Protein AF-A0A3S3RXF6-F1 (afdb_monomer)

Nearest PDB structures (foldseek):
  7u32-assembly1_F  TM=5.294E-01  e=5.545E-01  Visna/maedi virus EV1 KV1772
  3f9k-assembly1_A  TM=4.748E-01  e=1.754E+00  Human immunodeficiency virus type 2 (ISOLATE ROD)
  7l4n-assembly1_A  TM=4.939E-01  e=4.530E+00  Arabidopsis thaliana
  7l4m-assembly2_A  TM=4.888E-01  e=5.187E+00  Arabidopsis thaliana

Sequence (84 aa):
LVYFQNFTNTHEKVEVIRERYEQAINEPGVVGINIGTRPDCLPDETIEYLAELSECMHVTVELGLQTTYEATSDLINRAHSYEL

Mean predicted aligned error: 3.05 Å

Structure (mmCIF, N/CA/C/O backbone):
data_AF-A0A3S3RXF6-F1
#
_entry.id   AF-A0A3S3RXF6-F1
#
loop_
_atom_site.group_PDB
_atom_site.id
_atom_site.type_symbol
_atom_site.label_atom_id
_atom_site.label_alt_id
_atom_site.label_comp_id
_atom_site.label_asym_id
_atom_site.label_entity_id
_atom_site.label_seq_id
_atom_site.pdbx_PDB_ins_code
_atom_site.Cartn_x
_atom_site.Cartn_y
_atom_site.Cartn_z
_atom_site.occupancy
_atom_site.B_iso_or_equiv
_atom_site.auth_seq_id
_atom_site.auth_comp_id
_atom_site.auth_asym_id
_atom_site.auth_atom_id
_atom_site.pdbx_PDB_model_num
ATOM 1 N N . LEU A 1 1 ? -9.645 11.013 4.392 1.00 90.31 1 LEU A N 1
ATOM 2 C CA . LEU A 1 1 ? -8.738 9.872 4.144 1.00 90.31 1 LEU A CA 1
ATOM 3 C C . LEU A 1 1 ? -7.319 10.383 4.292 1.00 90.31 1 LEU A C 1
ATOM 5 O O . LEU A 1 1 ? -7.044 11.463 3.776 1.00 90.31 1 LEU A O 1
ATOM 9 N N . VAL A 1 2 ? -6.463 9.666 5.014 1.00 97.12 2 VAL A N 1
ATOM 10 C CA . VAL A 1 2 ? -5.017 9.945 5.035 1.00 97.12 2 VAL A CA 1
ATOM 11 C C . VAL A 1 2 ? -4.350 9.197 3.884 1.00 97.12 2 VAL A C 1
ATOM 13 O O . VAL A 1 2 ? -4.785 8.099 3.544 1.00 97.12 2 VAL A O 1
ATOM 16 N N . TYR A 1 3 ? -3.337 9.792 3.250 1.00 97.50 3 TYR A N 1
ATOM 17 C CA . TYR A 1 3 ? -2.701 9.204 2.068 1.00 97.50 3 TYR A CA 1
ATOM 18 C C . TYR A 1 3 ? -1.183 9.126 2.221 1.00 97.50 3 TYR A C 1
ATOM 20 O O . TYR A 1 3 ? -0.484 10.139 2.240 1.00 97.50 3 TYR A O 1
ATOM 28 N N . PHE A 1 4 ? -0.687 7.895 2.286 1.00 97.19 4 PHE A N 1
ATOM 29 C CA . PHE A 1 4 ? 0.726 7.551 2.240 1.00 97.19 4 PHE A CA 1
ATOM 30 C C . PHE A 1 4 ? 1.124 7.319 0.777 1.00 97.19 4 PHE A C 1
ATOM 32 O O . PHE A 1 4 ? 0.985 6.215 0.257 1.00 97.19 4 PHE A O 1
ATOM 39 N N . GLN A 1 5 ? 1.532 8.391 0.089 1.00 93.94 5 GLN A N 1
ATOM 40 C CA . GLN A 1 5 ? 1.692 8.406 -1.375 1.00 93.94 5 GLN A CA 1
ATOM 41 C C . GLN A 1 5 ? 3.140 8.230 -1.854 1.00 93.94 5 GLN A C 1
ATOM 43 O O . GLN A 1 5 ? 3.393 7.521 -2.825 1.00 93.94 5 GLN A O 1
ATOM 48 N N . ASN A 1 6 ? 4.100 8.896 -1.210 1.00 89.88 6 ASN A N 1
ATOM 49 C CA . ASN A 1 6 ? 5.487 8.910 -1.677 1.00 89.88 6 ASN A CA 1
ATOM 50 C C . ASN A 1 6 ? 6.230 7.634 -1.276 1.00 89.88 6 ASN A C 1
ATOM 52 O O . ASN A 1 6 ? 6.057 7.140 -0.165 1.00 89.88 6 ASN A O 1
ATOM 56 N N . PHE A 1 7 ? 7.128 7.173 -2.151 1.00 91.56 7 PHE A N 1
ATOM 57 C CA . PHE A 1 7 ? 7.972 5.991 -1.944 1.00 91.56 7 PHE A CA 1
ATOM 58 C C . PHE A 1 7 ? 7.181 4.685 -1.751 1.00 91.56 7 PHE A C 1
ATOM 60 O O . PHE A 1 7 ? 6.049 4.544 -2.201 1.00 91.56 7 PHE A O 1
ATOM 67 N N . THR A 1 8 ? 7.836 3.677 -1.176 1.00 93.00 8 THR A N 1
ATOM 68 C CA . THR A 1 8 ? 7.250 2.366 -0.883 1.00 93.00 8 THR A CA 1
ATOM 69 C C . THR A 1 8 ? 6.822 2.363 0.579 1.00 93.00 8 THR A C 1
ATOM 71 O O . THR A 1 8 ? 7.653 2.181 1.467 1.00 93.00 8 THR A O 1
ATOM 74 N N . ASN A 1 9 ? 5.537 2.607 0.842 1.00 96.00 9 ASN A N 1
ATOM 75 C CA . ASN A 1 9 ? 5.029 2.788 2.208 1.00 96.00 9 ASN A CA 1
ATOM 76 C C . ASN A 1 9 ? 4.920 1.486 3.014 1.00 96.00 9 ASN A C 1
ATOM 78 O O . ASN A 1 9 ? 4.508 1.527 4.170 1.00 96.00 9 ASN A O 1
ATOM 82 N N . THR A 1 10 ? 5.332 0.362 2.426 1.00 96.69 10 THR A N 1
ATOM 83 C CA . THR A 1 10 ? 5.389 -0.969 3.048 1.00 96.69 10 THR A CA 1
ATOM 84 C C . THR A 1 10 ? 6.802 -1.575 3.023 1.00 96.69 10 THR A C 1
ATOM 86 O O . THR A 1 10 ? 6.960 -2.786 3.063 1.00 96.69 10 THR A O 1
ATOM 89 N N . 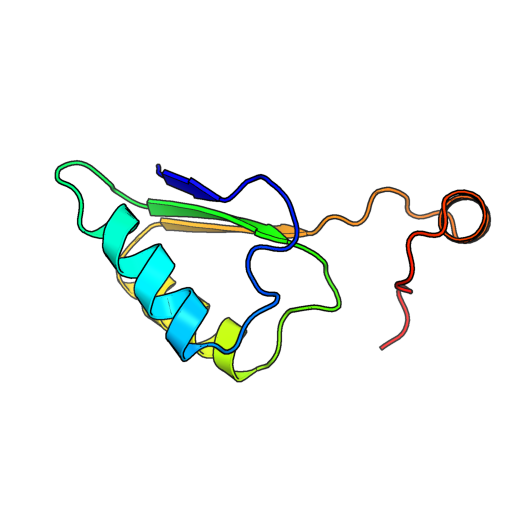HIS A 1 11 ? 7.845 -0.736 2.930 1.00 95.31 11 HIS A N 1
ATOM 90 C CA . HIS A 1 11 ? 9.241 -1.192 2.833 1.00 95.31 11 HIS A CA 1
ATOM 91 C C . HIS A 1 11 ? 9.894 -1.602 4.159 1.00 95.31 11 HIS A C 1
ATOM 93 O O . HIS A 1 11 ? 10.886 -2.326 4.161 1.00 95.31 11 HIS A O 1
ATOM 99 N N . GLU A 1 12 ? 9.370 -1.108 5.275 1.00 96.50 12 GLU A N 1
ATOM 100 C CA . GLU A 1 12 ? 9.896 -1.405 6.608 1.00 96.50 12 GLU A CA 1
ATOM 101 C C . GLU A 1 12 ? 9.244 -2.659 7.200 1.00 96.50 12 GLU A C 1
ATOM 103 O O . GLU A 1 12 ? 8.316 -3.222 6.626 1.00 96.50 12 GLU A O 1
ATOM 108 N N . LYS A 1 13 ? 9.702 -3.081 8.382 1.00 97.25 13 LYS A N 1
ATOM 109 C CA . LYS A 1 13 ? 9.024 -4.138 9.146 1.00 97.25 13 LYS A CA 1
ATOM 110 C C . LYS A 1 13 ? 7.607 -3.721 9.539 1.00 97.25 13 LYS A C 1
ATOM 112 O O . LYS A 1 13 ? 7.364 -2.533 9.794 1.00 97.25 13 LYS A O 1
ATOM 117 N N . VAL A 1 14 ? 6.702 -4.695 9.654 1.00 97.94 14 VAL A N 1
ATOM 118 C CA . VAL A 1 14 ? 5.285 -4.443 9.958 1.00 97.94 14 VAL A CA 1
ATOM 119 C C . VAL A 1 14 ? 5.079 -3.608 11.224 1.00 97.94 14 VAL A C 1
ATOM 121 O O . VAL A 1 14 ? 4.186 -2.766 11.249 1.00 97.94 14 VAL A O 1
ATOM 124 N N . GLU A 1 15 ? 5.926 -3.741 12.249 1.00 97.88 15 GLU A N 1
ATOM 125 C CA . GLU A 1 15 ? 5.784 -2.979 13.496 1.00 97.88 15 GLU A CA 1
ATOM 126 C C . GLU A 1 15 ? 6.017 -1.478 13.282 1.00 97.88 15 GLU A C 1
ATOM 128 O O . GLU A 1 15 ? 5.288 -0.647 13.821 1.00 97.88 15 GLU A O 1
ATOM 133 N N . VAL A 1 16 ? 6.997 -1.127 12.444 1.00 97.81 16 VAL A N 1
ATOM 134 C CA . VAL A 1 16 ? 7.313 0.268 12.101 1.00 97.81 16 VAL A CA 1
ATOM 135 C C . VAL A 1 16 ? 6.229 0.856 11.199 1.00 97.81 16 VAL A C 1
ATOM 137 O O . VAL A 1 16 ? 5.860 2.023 11.341 1.00 97.81 16 VAL A O 1
ATOM 140 N N . ILE A 1 17 ? 5.707 0.058 10.264 1.00 97.56 17 ILE A N 1
ATOM 141 C CA . ILE A 1 17 ? 4.584 0.455 9.405 1.00 97.56 17 ILE A CA 1
ATOM 142 C C . ILE A 1 17 ? 3.350 0.739 10.266 1.00 97.56 17 ILE A C 1
ATOM 144 O O . ILE A 1 17 ? 2.733 1.797 10.124 1.00 97.56 17 ILE A O 1
ATOM 148 N N . ARG A 1 18 ? 3.029 -0.174 11.190 1.00 97.56 18 ARG A N 1
ATOM 149 C CA . ARG A 1 18 ? 1.906 -0.054 12.121 1.00 97.56 18 ARG A CA 1
ATOM 150 C C . ARG A 1 18 ? 2.012 1.217 12.950 1.00 97.56 18 ARG A C 1
ATOM 152 O O . ARG A 1 18 ? 1.085 2.017 12.917 1.00 97.56 18 ARG A O 1
ATOM 159 N N . GLU A 1 19 ? 3.158 1.462 13.586 1.00 97.94 19 GLU A N 1
ATOM 160 C CA . GLU A 1 19 ? 3.389 2.679 14.374 1.00 97.94 19 GLU A CA 1
ATOM 161 C C . GLU A 1 19 ? 3.107 3.956 13.559 1.00 97.94 19 GLU A C 1
ATOM 163 O O . GLU A 1 19 ? 2.401 4.853 14.019 1.00 97.94 19 GLU A O 1
ATOM 168 N N . ARG A 1 20 ? 3.613 4.031 12.321 1.00 96.81 20 ARG A N 1
ATOM 169 C CA . ARG A 1 20 ? 3.429 5.202 11.445 1.00 96.81 20 ARG A CA 1
ATOM 170 C C . ARG A 1 20 ? 1.980 5.386 11.010 1.00 96.81 20 ARG A C 1
ATOM 172 O O . ARG A 1 20 ? 1.494 6.515 10.964 1.00 96.81 20 ARG A O 1
ATOM 179 N N . TYR A 1 21 ? 1.299 4.301 10.651 1.00 97.56 21 TYR A N 1
ATOM 180 C CA . TYR A 1 21 ? -0.091 4.373 10.206 1.00 97.56 21 TYR A CA 1
ATOM 181 C C . TYR A 1 21 ? -1.008 4.729 11.369 1.00 97.56 21 TYR A C 1
ATOM 183 O O . TYR A 1 21 ? -1.832 5.627 11.214 1.00 97.56 21 TYR A O 1
ATOM 191 N N . GLU A 1 22 ? -0.819 4.107 12.535 1.00 96.81 22 GLU A N 1
ATOM 192 C CA . GLU A 1 22 ? -1.618 4.348 13.738 1.00 96.81 22 GLU A CA 1
ATOM 193 C C . GLU A 1 22 ? -1.552 5.804 14.212 1.00 96.81 22 GLU A C 1
ATOM 195 O O . GLU A 1 22 ? -2.567 6.347 14.644 1.00 96.81 22 GLU A O 1
ATOM 200 N N . GLN A 1 23 ? -0.413 6.484 14.052 1.00 97.25 23 GLN A N 1
ATOM 201 C CA . GLN A 1 23 ? -0.322 7.925 14.320 1.00 97.25 23 GLN A CA 1
ATOM 202 C C . GLN A 1 23 ? -1.263 8.748 13.428 1.00 97.25 23 GLN A C 1
ATOM 204 O O . GLN A 1 23 ? -1.891 9.685 13.905 1.00 97.25 23 GLN A O 1
ATOM 209 N N . ALA A 1 24 ? -1.385 8.401 12.145 1.00 97.06 24 ALA A N 1
ATOM 210 C CA . ALA A 1 24 ? -2.197 9.157 11.194 1.00 97.06 24 ALA A CA 1
ATOM 211 C C . ALA A 1 24 ? -3.688 8.798 11.259 1.00 97.06 24 ALA A C 1
ATOM 213 O O . A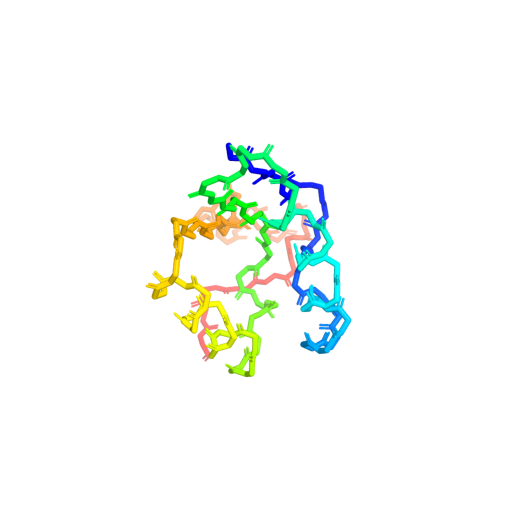LA A 1 24 ? -4.539 9.676 11.137 1.00 97.06 24 ALA A O 1
ATOM 214 N N . ILE A 1 25 ? -4.026 7.516 11.419 1.00 97.00 25 ILE A N 1
ATOM 215 C CA . ILE A 1 25 ? -5.422 7.051 11.376 1.00 97.00 25 ILE A CA 1
ATOM 216 C C . ILE A 1 25 ? -6.208 7.358 12.653 1.00 97.00 25 ILE A C 1
ATOM 218 O O . ILE A 1 25 ? -7.434 7.397 12.603 1.00 97.00 25 ILE A O 1
ATOM 222 N N . ASN A 1 26 ? -5.522 7.584 13.777 1.00 97.06 26 ASN A N 1
ATOM 223 C CA . ASN A 1 26 ? -6.156 7.935 15.049 1.00 97.06 26 ASN A CA 1
ATOM 224 C C . ASN A 1 26 ? -6.436 9.442 15.193 1.00 97.06 26 ASN A C 1
ATOM 226 O O . ASN A 1 26 ? -7.014 9.867 16.195 1.00 97.06 26 ASN A O 1
ATOM 230 N N . GLU A 1 27 ? -6.063 10.259 14.204 1.00 97.75 27 GLU A N 1
ATOM 231 C CA . GLU A 1 27 ? -6.394 11.682 14.198 1.00 97.75 27 GLU A CA 1
ATOM 232 C C . GLU A 1 27 ? -7.915 11.904 14.052 1.00 97.75 27 GLU A C 1
ATOM 234 O O . GLU A 1 27 ? -8.572 11.254 13.226 1.00 97.75 27 GLU A O 1
ATOM 239 N N . PRO A 1 28 ? -8.514 12.842 14.813 1.00 97.19 28 PRO A N 1
ATOM 240 C CA . PRO A 1 28 ? -9.948 13.100 14.754 1.00 97.19 28 PRO A CA 1
ATOM 241 C C . PRO A 1 28 ? -10.449 13.408 13.336 1.00 97.19 28 PRO A C 1
ATOM 243 O O . PRO A 1 28 ? -9.984 14.333 12.672 1.00 97.19 28 PRO A O 1
ATOM 246 N N . GLY A 1 29 ? -11.459 12.657 12.891 1.00 96.38 29 GLY A N 1
ATOM 247 C CA . GLY A 1 29 ? -12.080 12.831 11.573 1.00 96.38 29 GLY A CA 1
ATOM 248 C C . GLY A 1 29 ? -11.421 12.036 10.442 1.00 96.38 29 GLY A C 1
ATOM 249 O O . GLY A 1 29 ? -11.893 12.101 9.303 1.00 96.38 29 GLY A O 1
ATOM 250 N N . VAL A 1 30 ? -10.374 11.255 10.724 1.00 97.56 30 VAL A N 1
ATOM 251 C CA . VAL A 1 30 ? -9.855 10.274 9.769 1.00 97.56 30 VAL A CA 1
ATOM 252 C C . VAL A 1 30 ? -10.778 9.055 9.731 1.00 97.56 30 VAL A C 1
ATOM 254 O O . VAL A 1 30 ? -11.157 8.498 10.751 1.00 97.56 30 VAL A O 1
ATOM 257 N N . VAL A 1 31 ? -11.178 8.668 8.519 1.00 96.50 31 VAL A N 1
ATOM 258 C CA . VAL A 1 31 ? -12.162 7.594 8.266 1.00 96.50 31 VAL A CA 1
ATOM 259 C C . VAL A 1 31 ? -11.599 6.463 7.398 1.00 96.50 31 VAL A C 1
ATOM 261 O O . VAL A 1 31 ? -12.332 5.583 6.953 1.00 96.50 31 VAL A O 1
ATOM 264 N N . GLY A 1 32 ? -10.302 6.516 7.097 1.00 97.75 32 GLY A N 1
ATOM 265 C CA . GLY A 1 32 ? -9.635 5.555 6.228 1.00 97.75 32 GLY A CA 1
ATOM 266 C C . GLY A 1 32 ? -8.281 6.035 5.720 1.00 97.75 32 GLY A C 1
ATOM 267 O O . GLY A 1 32 ? -7.930 7.217 5.846 1.00 97.75 32 GLY A O 1
ATOM 268 N N . ILE A 1 33 ? -7.558 5.101 5.115 1.00 98.19 33 ILE A N 1
ATOM 269 C CA . ILE A 1 33 ? -6.167 5.212 4.695 1.00 98.19 33 ILE A CA 1
ATOM 270 C C . ILE A 1 33 ? -5.995 4.722 3.251 1.00 98.19 33 ILE A C 1
ATOM 272 O O . ILE A 1 33 ? -6.477 3.656 2.870 1.00 98.19 33 ILE A O 1
ATOM 276 N N . ASN A 1 34 ? -5.264 5.502 2.459 1.00 98.31 34 ASN A N 1
ATOM 277 C CA . ASN A 1 34 ? -4.786 5.115 1.136 1.00 98.31 34 ASN A CA 1
ATOM 278 C C . ASN A 1 34 ? -3.269 4.909 1.206 1.00 98.31 34 ASN A C 1
ATOM 280 O O . ASN A 1 34 ? -2.561 5.714 1.819 1.00 98.31 34 ASN A O 1
ATOM 284 N N . ILE A 1 35 ? -2.769 3.845 0.580 1.00 98.12 35 ILE A N 1
ATOM 285 C CA . ILE A 1 35 ? -1.371 3.415 0.673 1.00 98.12 35 ILE A CA 1
ATOM 286 C C . ILE A 1 35 ? -0.843 3.141 -0.732 1.00 98.12 35 ILE A C 1
ATOM 288 O O . ILE A 1 35 ? -1.225 2.161 -1.362 1.00 98.12 35 ILE A O 1
ATOM 292 N N . GLY A 1 36 ? 0.062 3.989 -1.211 1.00 97.56 36 GLY A N 1
ATOM 293 C CA . GLY A 1 36 ? 0.842 3.743 -2.418 1.00 97.56 36 GLY A CA 1
ATOM 294 C C . GLY A 1 36 ? 2.073 2.901 -2.101 1.00 97.56 36 GLY A C 1
ATOM 295 O O . GLY A 1 36 ? 2.869 3.258 -1.223 1.00 97.56 36 GLY A O 1
ATOM 296 N N . THR A 1 37 ? 2.247 1.783 -2.808 1.00 96.69 37 THR A N 1
ATOM 297 C CA . THR A 1 37 ? 3.415 0.921 -2.610 1.00 96.69 37 THR A CA 1
ATOM 298 C C . THR A 1 37 ? 3.831 0.126 -3.852 1.00 96.69 37 THR A C 1
ATOM 300 O O . THR A 1 37 ? 3.219 0.194 -4.920 1.00 96.69 37 THR A O 1
ATOM 303 N N . ARG A 1 38 ? 4.941 -0.603 -3.735 1.00 94.00 38 ARG A N 1
ATOM 304 C CA . ARG A 1 38 ? 5.432 -1.532 -4.750 1.00 94.00 38 ARG A CA 1
ATOM 305 C C . ARG A 1 38 ? 4.743 -2.899 -4.625 1.00 94.00 38 ARG A C 1
ATOM 307 O O . ARG A 1 38 ? 4.537 -3.354 -3.503 1.00 94.00 38 ARG A O 1
ATOM 314 N N . PRO A 1 39 ? 4.454 -3.578 -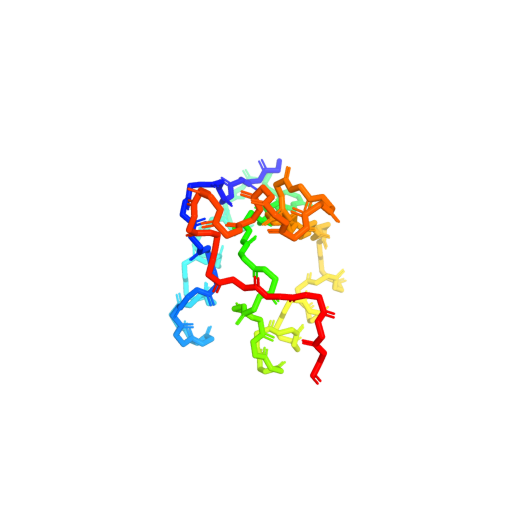5.750 1.00 91.38 39 PRO A N 1
ATOM 315 C CA . PRO A 1 39 ? 3.818 -4.898 -5.729 1.00 91.38 39 PRO A CA 1
ATOM 316 C C . PRO A 1 39 ? 4.681 -5.983 -5.069 1.00 91.38 39 PRO A C 1
ATOM 318 O O . PRO A 1 39 ? 4.145 -6.887 -4.447 1.00 91.38 39 PRO A O 1
ATOM 321 N N . ASP A 1 40 ? 6.006 -5.866 -5.146 1.00 92.00 40 ASP A N 1
ATOM 322 C CA . ASP A 1 40 ? 6.979 -6.817 -4.597 1.00 92.00 40 ASP A CA 1
ATOM 323 C C . ASP A 1 40 ? 7.386 -6.519 -3.141 1.00 92.00 40 ASP A C 1
ATOM 325 O O . ASP A 1 40 ? 8.339 -7.092 -2.621 1.00 92.00 40 ASP A O 1
ATOM 329 N N . CYS A 1 41 ? 6.688 -5.598 -2.473 1.00 93.69 41 CYS A N 1
ATOM 330 C CA . CYS A 1 41 ? 7.035 -5.1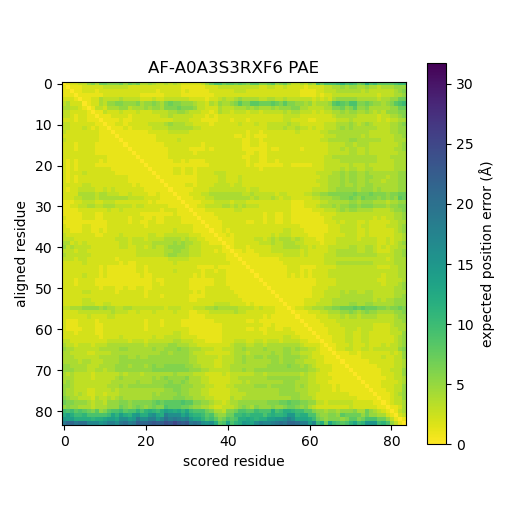34 -1.132 1.00 93.69 41 CYS A CA 1
ATOM 331 C C . CYS A 1 41 ? 5.847 -5.253 -0.169 1.00 93.69 41 CYS A C 1
ATOM 333 O O . CYS A 1 41 ? 5.531 -4.323 0.563 1.00 93.69 41 CYS A O 1
ATOM 335 N N . LEU A 1 42 ? 5.152 -6.387 -0.213 1.00 93.81 42 LEU A N 1
ATOM 336 C CA . LEU A 1 42 ? 3.987 -6.692 0.619 1.00 93.81 42 LEU A CA 1
ATOM 337 C C . LEU A 1 42 ? 4.154 -8.084 1.247 1.00 93.81 42 LEU A C 1
ATOM 339 O O . LEU A 1 42 ? 3.581 -9.046 0.745 1.00 93.81 42 LEU A O 1
ATOM 343 N N . PRO A 1 43 ? 4.977 -8.222 2.301 1.00 94.44 43 PRO A N 1
ATOM 344 C CA . PRO A 1 43 ? 5.110 -9.493 3.005 1.00 94.44 43 PRO A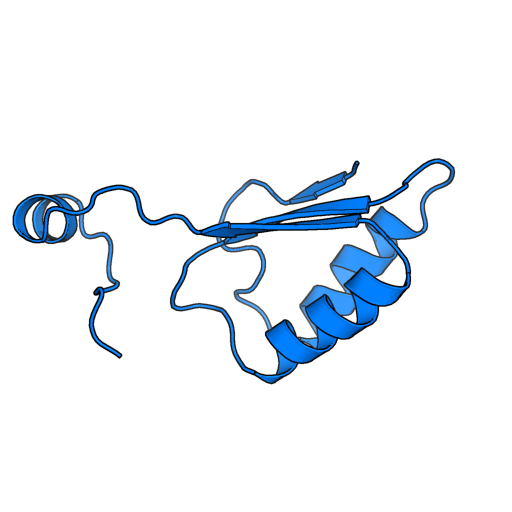 CA 1
ATOM 345 C C . PRO A 1 43 ? 3.805 -9.858 3.730 1.00 94.44 43 PRO A C 1
ATOM 347 O O . PRO A 1 43 ? 3.032 -8.969 4.100 1.00 94.44 43 PRO A O 1
ATOM 350 N N . ASP A 1 44 ? 3.594 -11.154 3.979 1.00 96.94 44 ASP A N 1
ATOM 351 C CA . ASP A 1 44 ? 2.359 -11.696 4.570 1.00 96.94 44 ASP A CA 1
ATOM 352 C C . ASP A 1 44 ? 1.944 -10.973 5.859 1.00 96.94 44 ASP A C 1
ATOM 354 O O . ASP A 1 44 ? 0.785 -10.603 6.008 1.00 96.94 44 ASP A O 1
ATOM 358 N N . GLU A 1 45 ? 2.898 -10.668 6.744 1.00 97.75 45 GLU A N 1
ATOM 359 C CA . GLU A 1 45 ? 2.654 -9.925 7.991 1.00 97.75 45 GLU A CA 1
ATOM 360 C C . GLU A 1 45 ? 2.066 -8.523 7.756 1.00 97.75 45 GLU A C 1
ATOM 362 O O . GLU A 1 45 ? 1.210 -8.054 8.506 1.00 97.75 45 GLU A O 1
ATOM 367 N N . T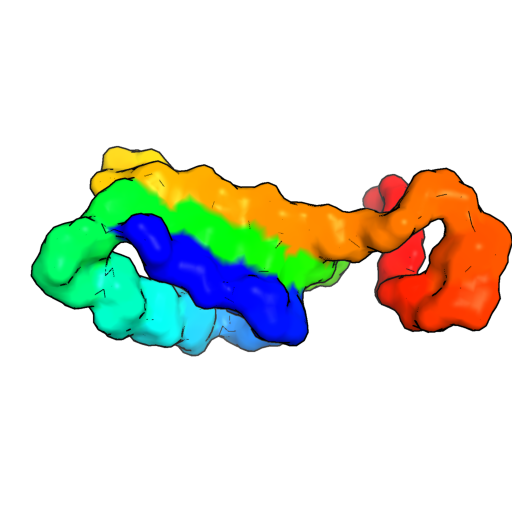HR A 1 46 ? 2.497 -7.843 6.690 1.00 97.50 46 THR A N 1
ATOM 368 C CA . THR A 1 46 ? 1.970 -6.524 6.330 1.00 97.50 46 THR A CA 1
ATOM 369 C C . THR A 1 46 ? 0.577 -6.664 5.738 1.00 97.50 46 THR A C 1
ATOM 371 O O . THR A 1 46 ? -0.296 -5.865 6.061 1.00 97.50 46 THR A O 1
ATOM 374 N N . ILE A 1 47 ? 0.342 -7.682 4.906 1.00 97.38 47 ILE A N 1
ATOM 375 C CA . ILE A 1 47 ? -0.987 -7.963 4.351 1.00 97.38 47 ILE A CA 1
ATOM 376 C C . ILE A 1 47 ? -1.976 -8.289 5.476 1.00 97.38 47 ILE A C 1
ATOM 378 O O . ILE A 1 47 ? -3.081 -7.750 5.474 1.00 97.38 47 ILE A O 1
ATOM 382 N N . GLU A 1 48 ? -1.574 -9.108 6.448 1.00 98.31 48 GLU A N 1
ATOM 383 C CA . GLU A 1 48 ? -2.386 -9.463 7.615 1.00 98.31 48 GLU A CA 1
ATOM 384 C C . GLU A 1 48 ? -2.753 -8.217 8.429 1.00 98.31 48 GLU A C 1
ATOM 386 O O . GLU A 1 48 ? -3.931 -7.979 8.685 1.00 98.31 48 GLU A O 1
ATOM 391 N N . TYR A 1 49 ? -1.787 -7.338 8.713 1.00 98.00 49 TYR A N 1
ATOM 392 C CA . TYR A 1 49 ? -2.073 -6.061 9.369 1.00 98.00 49 TYR A CA 1
ATOM 393 C C . TYR A 1 49 ? -3.046 -5.175 8.569 1.00 98.00 49 TYR A C 1
ATOM 395 O O . TYR A 1 49 ? -3.977 -4.598 9.131 1.00 98.00 49 TYR A O 1
ATOM 403 N N . LEU A 1 50 ? -2.861 -5.047 7.252 1.00 97.81 50 LEU A N 1
ATOM 404 C CA . LEU A 1 50 ? -3.772 -4.258 6.417 1.00 97.81 50 LEU A CA 1
ATOM 405 C C . LEU A 1 50 ? -5.185 -4.854 6.385 1.00 97.81 50 LEU A C 1
ATOM 407 O O . LEU A 1 50 ? -6.159 -4.099 6.342 1.00 97.81 50 LEU A O 1
ATOM 41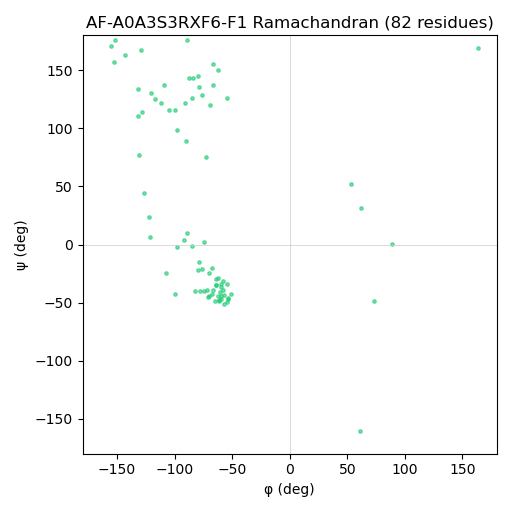1 N N . ALA A 1 51 ? -5.298 -6.183 6.431 1.00 98.12 51 ALA A N 1
ATOM 412 C CA . ALA A 1 51 ? -6.572 -6.880 6.537 1.00 98.12 51 ALA A CA 1
ATOM 413 C C . ALA A 1 51 ? -7.259 -6.573 7.877 1.00 98.12 51 ALA A C 1
ATOM 415 O O . ALA A 1 51 ? -8.410 -6.141 7.855 1.00 98.12 51 ALA A O 1
ATOM 416 N N . GLU A 1 52 ? -6.549 -6.674 9.007 1.00 97.75 52 GLU A N 1
ATOM 417 C CA . GLU A 1 52 ? -7.056 -6.264 10.331 1.00 97.75 52 GLU A CA 1
ATOM 418 C C . GLU A 1 52 ? -7.554 -4.810 10.310 1.00 97.75 52 GLU A C 1
ATOM 420 O O . GLU A 1 52 ? -8.651 -4.492 10.771 1.00 97.75 52 GLU A O 1
ATOM 425 N N . LEU A 1 53 ? -6.767 -3.906 9.720 1.00 97.06 53 LEU A N 1
ATOM 426 C CA . LEU A 1 53 ? -7.112 -2.491 9.648 1.00 97.06 53 LEU A CA 1
ATOM 427 C C . LEU A 1 53 ? -8.379 -2.243 8.813 1.00 97.06 53 LEU A C 1
ATOM 429 O O . LEU A 1 53 ? -9.181 -1.360 9.137 1.00 97.06 53 LEU A O 1
ATOM 433 N N . SER A 1 54 ? -8.585 -3.044 7.764 1.00 97.62 54 SER A N 1
ATOM 434 C CA . SER A 1 54 ? -9.756 -2.956 6.886 1.00 97.62 54 SER A CA 1
ATOM 435 C C . SER A 1 54 ? -11.072 -3.338 7.570 1.00 97.62 54 SER A C 1
ATOM 437 O O . SER A 1 54 ? -12.137 -2.912 7.122 1.00 97.62 54 SER A O 1
ATOM 439 N N . GLU A 1 55 ? -11.018 -4.071 8.687 1.00 97.56 55 GLU A N 1
ATOM 440 C CA . GLU A 1 55 ? -12.200 -4.373 9.503 1.00 97.56 55 GLU A CA 1
ATOM 441 C C . GLU A 1 55 ? -12.727 -3.131 10.237 1.00 97.56 55 GLU A C 1
ATOM 443 O O . GLU A 1 55 ? -13.911 -3.053 10.570 1.00 97.56 55 GLU A O 1
ATOM 448 N N . CYS A 1 56 ? -11.857 -2.144 10.474 1.00 95.25 56 CYS A N 1
ATOM 449 C CA . CYS A 1 56 ? -12.160 -0.966 11.284 1.00 95.25 56 CYS A CA 1
ATOM 450 C C . CYS A 1 56 ? -12.337 0.318 10.459 1.00 95.25 56 CYS A C 1
ATOM 452 O O . CYS A 1 56 ? -13.001 1.251 10.913 1.00 95.25 56 CYS A O 1
ATOM 454 N N . MET A 1 57 ? -11.743 0.404 9.264 1.00 96.62 57 MET A N 1
ATOM 455 C CA . MET A 1 57 ? -11.831 1.586 8.402 1.00 96.62 57 MET A CA 1
ATOM 456 C C . MET A 1 57 ? -11.613 1.262 6.926 1.00 96.62 57 MET A C 1
ATOM 458 O O . MET A 1 57 ? -11.192 0.172 6.557 1.00 96.62 57 MET A O 1
ATOM 462 N N . HIS A 1 58 ? -11.868 2.240 6.056 1.00 97.44 58 HIS A N 1
ATOM 463 C CA . HIS A 1 58 ? -11.595 2.072 4.635 1.00 97.44 58 HIS A CA 1
ATOM 464 C C . HIS A 1 58 ? -10.083 2.026 4.368 1.00 97.44 58 HIS A C 1
ATOM 466 O O . HIS A 1 58 ? -9.381 2.998 4.648 1.00 97.44 58 HIS A O 1
ATOM 472 N N . VAL A 1 59 ? -9.599 0.923 3.797 1.00 98.19 59 VAL A N 1
ATOM 473 C CA . VAL A 1 59 ? -8.196 0.731 3.406 1.00 98.19 59 VAL A CA 1
ATOM 474 C C . VAL A 1 59 ? -8.123 0.555 1.892 1.00 98.19 59 VAL A C 1
ATOM 476 O O . VAL A 1 59 ? -8.784 -0.319 1.334 1.00 98.19 59 VAL A O 1
ATOM 479 N N . THR A 1 60 ? -7.310 1.374 1.228 1.00 98.12 60 THR A N 1
ATOM 480 C CA . THR A 1 60 ? -6.990 1.233 -0.200 1.00 98.12 60 THR A CA 1
ATOM 481 C C . THR A 1 60 ? -5.490 1.042 -0.378 1.00 98.12 60 THR A C 1
ATOM 483 O O . THR A 1 60 ? -4.702 1.841 0.127 1.00 98.12 60 THR A O 1
ATOM 486 N N . VAL A 1 61 ? -5.098 0.019 -1.141 1.00 97.56 61 VAL A N 1
ATOM 487 C CA . VAL A 1 61 ? -3.704 -0.226 -1.535 1.00 97.56 61 VAL A CA 1
ATOM 488 C C . VAL A 1 61 ? -3.558 0.006 -3.036 1.00 97.56 61 VAL A C 1
ATOM 490 O O . VAL A 1 61 ? -4.225 -0.635 -3.846 1.00 97.56 61 VAL A O 1
ATOM 493 N N . GLU A 1 62 ? -2.672 0.921 -3.408 1.00 97.00 62 GLU A N 1
ATOM 494 C CA . GLU A 1 62 ? -2.345 1.265 -4.787 1.00 97.00 62 GLU A CA 1
ATOM 495 C C . GLU A 1 62 ? -0.985 0.664 -5.151 1.00 97.00 62 GLU A C 1
ATOM 497 O O . GLU A 1 62 ? 0.052 1.034 -4.592 1.00 97.00 62 GLU A O 1
ATOM 502 N N . LEU A 1 63 ? -0.982 -0.270 -6.104 1.00 94.44 63 LEU A N 1
ATOM 503 C CA . LEU A 1 63 ? 0.235 -0.942 -6.551 1.00 94.44 63 LEU A CA 1
ATOM 504 C C . LEU A 1 63 ? 0.865 -0.201 -7.726 1.00 94.44 63 LEU A C 1
ATOM 506 O O . LEU A 1 63 ? 0.270 -0.047 -8.794 1.00 94.44 63 LEU A O 1
ATOM 510 N N . GLY A 1 64 ? 2.116 0.217 -7.552 1.00 92.94 64 GLY A N 1
ATOM 511 C CA . GLY A 1 64 ? 2.892 0.892 -8.582 1.00 92.94 64 GLY A CA 1
ATOM 512 C C . GLY A 1 64 ? 3.341 -0.052 -9.699 1.00 92.94 64 GLY A C 1
ATOM 513 O O . GLY A 1 64 ? 4.519 -0.395 -9.773 1.00 92.94 64 GLY A O 1
ATOM 514 N N . LEU A 1 65 ? 2.453 -0.450 -10.605 1.00 90.94 65 LEU A N 1
ATOM 515 C CA . LEU A 1 65 ? 2.834 -1.287 -11.747 1.00 90.94 65 LEU A CA 1
ATOM 516 C C . LEU A 1 65 ? 3.679 -0.518 -12.781 1.00 90.94 65 LEU A C 1
ATOM 518 O O . LEU A 1 65 ? 4.739 -0.985 -13.180 1.00 90.94 65 LEU A O 1
ATOM 522 N N . GLN A 1 66 ? 3.263 0.710 -13.111 1.00 93.50 66 GLN A N 1
ATOM 523 C CA . GLN A 1 66 ? 3.826 1.627 -14.125 1.00 93.50 66 GLN A CA 1
ATOM 524 C C . GLN A 1 66 ? 3.549 1.256 -15.587 1.00 93.50 66 GLN A C 1
ATOM 526 O O . GLN A 1 66 ? 3.121 2.108 -16.359 1.00 93.50 66 GLN A O 1
ATOM 531 N N . THR A 1 67 ? 3.774 0.011 -15.988 1.00 93.25 67 THR A N 1
ATOM 532 C CA . THR A 1 67 ? 3.564 -0.462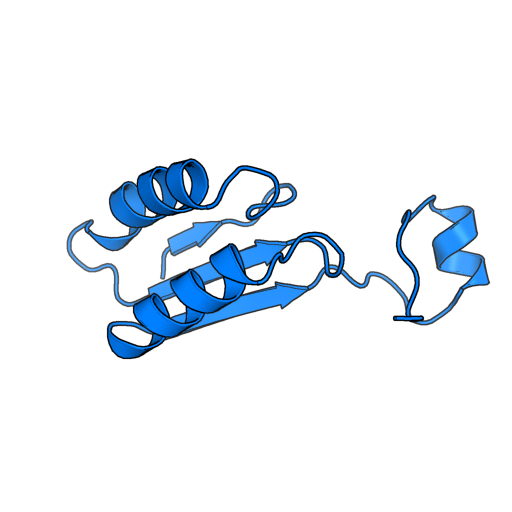 -17.365 1.00 93.25 67 THR A CA 1
ATOM 533 C C . THR A 1 67 ? 3.253 -1.949 -17.340 1.00 93.25 67 THR A C 1
ATOM 535 O O . THR A 1 67 ? 3.620 -2.600 -16.376 1.00 93.25 67 THR A O 1
ATOM 538 N N . THR A 1 68 ? 2.584 -2.474 -18.370 1.00 91.94 68 THR A N 1
ATOM 539 C CA . THR A 1 68 ? 2.394 -3.922 -18.588 1.00 91.94 68 THR A CA 1
ATOM 540 C C . THR A 1 68 ? 3.409 -4.508 -19.580 1.00 91.94 68 THR A C 1
ATOM 542 O O . THR A 1 68 ? 3.361 -5.693 -19.894 1.00 91.94 68 THR A O 1
ATOM 545 N N . TYR A 1 69 ? 4.292 -3.678 -20.144 1.00 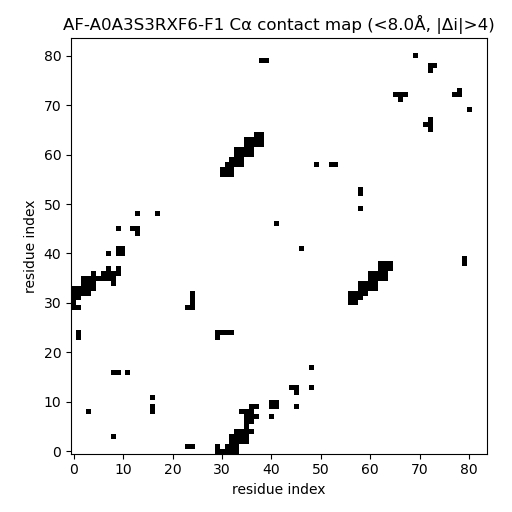93.31 69 TYR A N 1
ATOM 546 C CA . TYR A 1 69 ? 5.272 -4.088 -21.150 1.00 93.31 69 TYR A CA 1
ATOM 547 C C . TYR A 1 69 ? 6.638 -4.314 -20.506 1.00 93.31 69 TYR A C 1
ATOM 549 O O . TYR A 1 69 ? 7.266 -3.351 -20.062 1.00 93.31 69 TYR A O 1
ATOM 557 N N . GLU A 1 70 ? 7.128 -5.555 -20.528 1.00 91.88 70 GLU A N 1
ATOM 558 C CA . GLU A 1 70 ? 8.417 -5.913 -19.914 1.00 91.88 70 GLU A CA 1
ATOM 559 C C . GLU A 1 70 ? 9.578 -5.092 -20.485 1.00 91.88 70 GLU A C 1
ATOM 561 O O . GLU A 1 70 ? 10.335 -4.482 -19.743 1.00 91.88 70 GLU A O 1
ATOM 566 N N . ALA A 1 71 ? 9.627 -4.910 -21.808 1.00 94.81 71 ALA A N 1
ATOM 567 C CA . ALA A 1 71 ? 10.662 -4.092 -22.443 1.00 94.81 71 ALA A CA 1
ATOM 568 C C . ALA A 1 71 ? 10.693 -2.636 -21.929 1.00 94.81 71 ALA A C 1
ATOM 570 O O . ALA A 1 71 ? 11.749 -2.009 -21.892 1.00 94.81 71 ALA A O 1
ATOM 571 N N . THR A 1 72 ? 9.540 -2.073 -21.543 1.00 95.38 72 THR A N 1
ATOM 572 C CA . THR A 1 72 ? 9.488 -0.747 -20.908 1.00 95.38 72 THR A CA 1
ATOM 573 C C . THR A 1 72 ? 9.899 -0.819 -19.440 1.00 95.38 72 THR A C 1
ATOM 575 O O . THR A 1 72 ? 10.607 0.075 -18.987 1.00 95.38 72 THR A O 1
ATOM 578 N N . SER A 1 73 ? 9.481 -1.865 -18.720 1.00 94.00 73 SER A N 1
ATOM 579 C CA . SER A 1 73 ? 9.872 -2.152 -17.332 1.00 94.00 73 SER A CA 1
ATOM 580 C C . SER A 1 73 ? 11.399 -2.206 -17.182 1.00 94.00 73 SER A C 1
ATOM 582 O O . SER A 1 73 ? 11.965 -1.477 -16.363 1.00 94.00 73 SER A O 1
ATOM 584 N N . ASP A 1 74 ? 12.062 -2.967 -18.058 1.00 94.06 74 ASP A N 1
ATOM 585 C CA . ASP A 1 74 ? 13.519 -3.089 -18.147 1.00 94.06 74 ASP A CA 1
ATOM 586 C C . ASP A 1 74 ? 14.185 -1.746 -18.468 1.00 94.06 74 ASP A C 1
ATOM 588 O O . ASP A 1 74 ? 15.127 -1.331 -17.790 1.00 94.06 74 ASP A O 1
ATOM 592 N N . LEU A 1 75 ? 13.669 -1.026 -19.474 1.00 97.31 75 LEU A N 1
ATOM 593 C CA . LEU A 1 75 ? 14.215 0.263 -19.910 1.00 97.31 75 LEU A CA 1
ATOM 594 C C . LEU A 1 75 ? 14.237 1.302 -18.781 1.00 97.31 75 LEU A C 1
ATOM 596 O O . LEU A 1 75 ? 15.187 2.079 -18.682 1.00 97.31 75 LEU A O 1
ATOM 600 N N . ILE A 1 76 ? 13.194 1.337 -17.946 1.00 95.81 76 ILE A N 1
ATOM 601 C CA . ILE A 1 76 ? 13.084 2.289 -16.829 1.00 95.81 76 ILE A CA 1
ATOM 602 C C . ILE A 1 76 ? 13.637 1.738 -15.511 1.00 95.81 76 ILE A C 1
ATOM 604 O O . ILE A 1 76 ? 13.532 2.416 -14.489 1.00 95.81 76 ILE A O 1
ATOM 608 N N . ASN A 1 77 ? 14.209 0.529 -15.520 1.00 94.81 77 ASN A N 1
ATOM 609 C CA . ASN A 1 77 ? 14.698 -0.169 -14.335 1.00 94.81 77 ASN A CA 1
ATOM 610 C C . ASN A 1 77 ? 13.624 -0.283 -13.235 1.00 94.81 77 ASN A C 1
ATOM 612 O O . ASN A 1 77 ? 13.836 0.109 -12.084 1.00 94.81 77 ASN A O 1
ATOM 616 N N . ARG A 1 78 ? 12.434 -0.790 -13.589 1.00 93.81 78 ARG A N 1
ATOM 617 C CA . ARG A 1 78 ? 11.308 -0.907 -12.646 1.00 93.81 78 ARG A CA 1
ATOM 618 C C . ARG A 1 78 ? 11.618 -1.834 -11.466 1.00 93.81 78 ARG A C 1
ATOM 620 O O . ARG A 1 78 ? 11.089 -1.586 -10.378 1.00 93.81 78 ARG A O 1
ATOM 627 N N . ALA A 1 79 ? 12.485 -2.826 -11.688 1.00 91.75 79 ALA A N 1
ATOM 628 C CA . ALA A 1 79 ? 13.041 -3.749 -10.698 1.00 91.75 79 ALA A CA 1
ATOM 629 C C . ALA A 1 79 ? 12.009 -4.635 -9.970 1.00 91.75 79 ALA A C 1
ATOM 631 O O . ALA A 1 79 ? 12.219 -4.993 -8.813 1.00 91.75 79 ALA A O 1
ATOM 632 N N . HIS A 1 80 ? 10.913 -4.980 -10.650 1.00 88.75 80 HIS A N 1
ATOM 633 C CA . HIS A 1 80 ? 9.973 -6.051 -10.298 1.00 88.75 80 HIS A CA 1
ATOM 634 C C . HIS A 1 80 ? 9.482 -6.724 -11.593 1.00 88.75 80 HIS A C 1
ATOM 636 O O . HIS A 1 80 ? 9.666 -6.154 -12.669 1.00 88.75 80 HIS A O 1
ATOM 642 N N . SER A 1 81 ? 8.897 -7.920 -11.490 1.00 84.12 81 SER A N 1
ATOM 643 C CA . SER A 1 81 ? 8.309 -8.650 -12.626 1.00 84.12 81 SER A CA 1
ATOM 644 C C . SER A 1 81 ? 6.878 -9.096 -12.303 1.00 84.12 81 SER A C 1
ATOM 646 O O . SER A 1 81 ? 6.468 -9.047 -11.142 1.00 84.12 81 SER A O 1
ATOM 648 N N . TYR A 1 82 ? 6.119 -9.542 -13.309 1.00 79.06 82 TYR A N 1
ATOM 649 C CA . TYR A 1 82 ? 4.777 -10.116 -13.103 1.00 79.06 82 TYR A CA 1
ATOM 650 C C . TYR A 1 82 ? 4.795 -11.566 -12.619 1.00 79.06 82 TYR A C 1
ATOM 652 O O . TYR A 1 82 ? 3.749 -12.090 -12.236 1.00 79.06 82 TYR A O 1
ATOM 660 N N . GLU A 1 83 ? 5.939 -12.236 -12.728 1.00 75.62 83 GLU A N 1
ATOM 661 C CA . GLU A 1 83 ? 6.067 -13.638 -12.357 1.00 75.62 83 GLU A CA 1
ATOM 662 C C . GLU A 1 83 ? 6.197 -13.757 -10.832 1.00 75.62 83 GLU A C 1
ATOM 664 O O . GLU A 1 83 ? 6.893 -12.961 -10.196 1.00 75.62 83 GLU A O 1
ATOM 669 N N . LEU A 1 84 ? 5.464 -14.725 -10.269 1.00 57.62 84 LEU A N 1
ATOM 670 C CA . LEU A 1 84 ? 5.461 -15.085 -8.846 1.00 57.62 84 LEU A CA 1
ATOM 671 C C . LEU A 1 84 ? 6.627 -16.017 -8.509 1.00 57.62 84 LEU A C 1
ATOM 673 O O . LEU A 1 84 ? 6.842 -16.979 -9.284 1.00 57.62 84 LEU A O 1
#

Organism: NCBI:txid2485123

Foldseek 3Di:
DAEAADEALLQDPLVVSCVVVVVVCPPPPRAEYEGEHAPVRQDPSNVVVQVVVVVRHDYHYHHDPPDPDVVVCVVVVVPDDPDD

pLDDT: mean 94.77, std 5.61, range [57.62, 98.31]

InterPro domains:
  IPR058240 Radical SAM superfamily [SSF102114] (2-83)

Secondary structure (DSSP, 8-state):
-EEE-SS-TT-S-HHHHHHHHHHHHTSTT--EEEEEE-TT---HHHHHHHHHHHTTSEEEEEE----S-HHHHHHTT----S--

Solvent-accessible surface area (backbone atoms only — not comparable to full-atom values): 5134 Å² total; per-residue (Å²): 103,48,72,46,62,74,71,54,64,50,72,64,58,54,69,61,43,48,55,58,47,53,64,58,56,71,41,91,87,44,62,27,42,39,40,26,27,47,76,91,40,66,54,68,70,43,50,51,51,52,53,60,49,44,77,78,32,52,67,45,80,45,64,64,69,95,63,92,47,62,75,56,37,61,74,69,62,65,88,75,74,93,76,131

Radius of gyration: 14.22 Å; Cα contacts (8 Å, |Δi|>4): 99; chains: 1; bounding box: 27×28×38 Å